Protein AF-A0A965YEB0-F1 (afdb_monomer)

Radius of gyration: 22.71 Å; Cα contacts (8 Å, |Δi|>4): 66; chains: 1; bounding box: 49×39×67 Å

Sequence (141 aa):
MSSNLALIITFSVIGADLLLILSLLVLRMVRAVATRKRIQTEEILLGQLGEGTLTLDKLHPKQLLKLYTRYASSVVLQEAQELQIQAYLVSTSLVASKIKHLRSPLALRRIEAIALLKRLAKHEKVNLALLEALKQEKSQV

Secondary structure (DSSP, 8-state):
-HHHHHHHHHHHHHHHHHHHHHHHHHHHHHHHHHHHHHHHHHHHHHHHHHTT---GGGS-HHHHHHHHHHHTTTS---HHHHHHHHHHHHHSHHHHHHHHHHT-S-HHHHHHHHHHHGGGTTSHHHHHHHHHHHHHHHTT-

Mean predicted aligned error: 10.59 Å

pLDDT: mean 80.18, std 8.35, range [47.47, 93.31]

Foldseek 3Di:
DVVVVVVVVVVVVVVVVVVVVVVVVVVVVVVVVVVVLLVVLVVVQVVCQVVVHDPCVVHDLVSLLVCCLVCVVPDDRDPVVLVVSLVVNVPDVVLVVLLVQLPDPDPVSNVVSCSSLVSSCVDPVSVVSVVVSVVVVVVVD

Structure (mmCIF, N/CA/C/O backbone):
data_AF-A0A965YEB0-F1
#
_entry.id   AF-A0A965YEB0-F1
#
loop_
_atom_site.group_PDB
_atom_site.id
_atom_site.type_symbol
_atom_site.label_atom_id
_atom_site.label_alt_id
_atom_site.label_comp_id
_atom_site.label_asym_id
_atom_site.label_entity_id
_atom_site.label_seq_id
_atom_site.pdbx_PDB_ins_code
_atom_site.Cartn_x
_atom_site.Cartn_y
_atom_site.Cartn_z
_atom_site.occupancy
_atom_site.B_iso_or_equiv
_atom_site.auth_seq_id
_atom_site.auth_comp_id
_atom_site.auth_asym_id
_atom_site.auth_atom_id
_atom_site.pdbx_PDB_model_num
ATOM 1 N N . MET A 1 1 ? 28.313 10.562 -48.046 1.00 57.06 1 MET A N 1
ATOM 2 C CA . MET A 1 1 ? 27.517 11.085 -46.908 1.00 57.06 1 MET A CA 1
ATOM 3 C C . MET A 1 1 ? 26.369 10.163 -46.478 1.00 57.06 1 MET A C 1
ATOM 5 O O . MET A 1 1 ? 26.100 10.106 -45.287 1.00 57.06 1 MET A O 1
ATOM 9 N N . SER A 1 2 ? 25.741 9.393 -47.377 1.00 60.84 2 SER A N 1
ATOM 10 C CA . SER A 1 2 ? 24.663 8.436 -47.044 1.00 60.84 2 SER A CA 1
ATOM 11 C C . SER A 1 2 ? 25.079 7.302 -46.090 1.00 60.84 2 SER A C 1
ATOM 13 O O . SER A 1 2 ? 24.327 6.963 -45.184 1.00 60.84 2 SER A O 1
ATOM 15 N N . SER A 1 3 ? 26.295 6.758 -46.235 1.00 70.38 3 SER A N 1
ATOM 16 C CA . SER A 1 3 ? 26.791 5.657 -45.387 1.00 70.38 3 SER A CA 1
ATOM 17 C C . SER A 1 3 ? 26.941 6.036 -43.908 1.00 70.38 3 SER A C 1
ATOM 19 O O . SER A 1 3 ? 26.688 5.212 -43.034 1.00 70.38 3 SER A O 1
ATOM 21 N N . ASN A 1 4 ? 27.320 7.284 -43.612 1.00 74.56 4 ASN A N 1
ATOM 22 C CA . ASN A 1 4 ? 27.472 7.746 -42.229 1.00 74.56 4 ASN A CA 1
ATOM 23 C C . ASN A 1 4 ? 26.110 7.939 -41.553 1.00 74.56 4 ASN A C 1
ATOM 25 O O . ASN A 1 4 ? 25.966 7.621 -40.378 1.00 74.56 4 ASN A O 1
ATOM 29 N N . LEU A 1 5 ? 25.099 8.401 -42.298 1.00 79.44 5 LEU A N 1
ATOM 30 C CA . LEU A 1 5 ? 23.728 8.507 -41.793 1.00 79.44 5 LEU A CA 1
ATOM 31 C C . LEU A 1 5 ? 23.126 7.129 -41.507 1.00 79.44 5 LEU A C 1
ATOM 33 O O . LEU A 1 5 ? 22.518 6.946 -40.457 1.00 79.44 5 LEU A O 1
ATOM 37 N N . ALA A 1 6 ? 23.352 6.149 -42.387 1.00 82.69 6 ALA A N 1
ATOM 38 C CA . ALA A 1 6 ? 22.908 4.776 -42.160 1.00 82.69 6 ALA A CA 1
ATOM 39 C C . ALA A 1 6 ? 23.528 4.182 -40.884 1.00 82.69 6 ALA A C 1
ATOM 41 O O . ALA A 1 6 ? 22.806 3.631 -40.062 1.00 82.69 6 ALA A O 1
ATOM 42 N N . LEU A 1 7 ? 24.837 4.366 -40.666 1.00 83.00 7 LEU A N 1
ATOM 43 C CA . LEU A 1 7 ? 25.506 3.916 -39.440 1.00 83.00 7 LEU A CA 1
ATOM 44 C C . LEU A 1 7 ? 24.914 4.567 -38.182 1.00 83.00 7 LEU A C 1
ATOM 46 O O . LEU A 1 7 ? 24.617 3.863 -37.220 1.00 83.00 7 LEU A O 1
ATOM 50 N N . ILE A 1 8 ? 24.698 5.886 -38.194 1.00 86.06 8 ILE A N 1
ATOM 51 C CA . ILE A 1 8 ? 24.114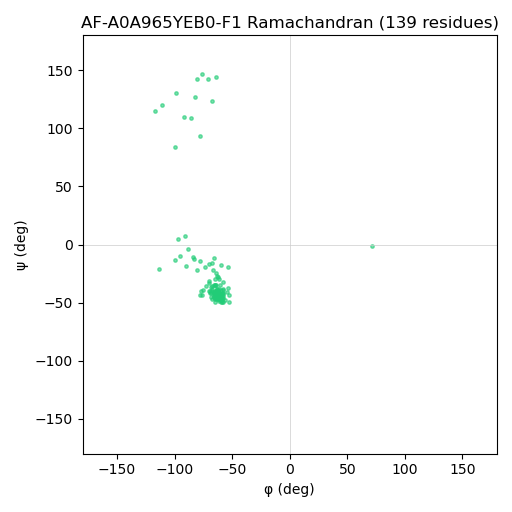 6.612 -37.054 1.00 86.06 8 ILE A CA 1
ATOM 52 C C . ILE A 1 8 ? 22.710 6.089 -36.729 1.00 86.06 8 ILE A C 1
ATOM 54 O O . ILE A 1 8 ? 22.402 5.861 -35.560 1.00 86.06 8 ILE A O 1
ATOM 58 N N . ILE A 1 9 ? 21.876 5.860 -37.748 1.00 86.19 9 ILE A N 1
ATOM 59 C CA . ILE A 1 9 ? 20.521 5.328 -37.563 1.00 86.19 9 ILE A CA 1
ATOM 60 C C . ILE A 1 9 ? 20.584 3.926 -36.948 1.00 86.19 9 ILE A C 1
ATOM 62 O O . ILE A 1 9 ? 19.912 3.673 -35.951 1.00 86.19 9 ILE A O 1
ATOM 66 N N . THR A 1 10 ? 21.434 3.035 -37.462 1.00 87.25 10 THR A N 1
ATOM 67 C CA . THR A 1 10 ? 21.557 1.667 -36.936 1.00 87.25 10 THR A CA 1
ATOM 68 C C . THR A 1 10 ? 22.047 1.655 -35.487 1.00 87.25 10 THR A C 1
ATOM 70 O O . THR A 1 10 ? 21.460 0.974 -34.650 1.00 87.25 10 THR A O 1
ATOM 73 N N . PHE A 1 11 ? 23.069 2.450 -35.147 1.00 89.94 11 PHE A N 1
ATOM 74 C CA . PHE A 1 11 ? 23.540 2.564 -33.762 1.00 89.94 11 PHE A CA 1
ATOM 75 C C . PHE A 1 11 ? 22.492 3.191 -32.835 1.00 89.94 11 PHE A C 1
ATOM 77 O O . PHE A 1 11 ? 22.378 2.782 -31.681 1.00 89.94 11 PHE A O 1
ATOM 84 N N . SER A 1 12 ? 21.701 4.145 -33.331 1.00 88.75 12 SER A N 1
ATOM 85 C CA . SER A 1 12 ? 20.607 4.748 -32.567 1.00 88.75 12 SER A CA 1
ATOM 86 C C . SER A 1 12 ? 19.498 3.740 -32.264 1.00 88.75 12 SER A C 1
ATOM 88 O O . SER A 1 12 ? 19.041 3.686 -31.124 1.00 88.75 12 SER A O 1
ATOM 90 N N . VAL A 1 13 ? 19.109 2.915 -33.241 1.00 89.94 13 VAL A N 1
ATOM 91 C CA . VAL A 1 13 ? 18.104 1.856 -33.051 1.00 89.94 13 VAL A CA 1
ATOM 92 C C . VAL A 1 13 ? 18.611 0.806 -32.063 1.00 89.94 13 VAL A C 1
ATOM 94 O O . VAL A 1 13 ? 17.913 0.496 -31.102 1.00 89.94 13 VAL A O 1
ATOM 97 N N . ILE A 1 14 ? 19.860 0.349 -32.211 1.00 90.69 14 ILE A N 1
ATOM 98 C CA . ILE A 1 14 ? 20.480 -0.597 -31.268 1.00 90.69 14 ILE A CA 1
ATOM 99 C C . ILE A 1 14 ? 20.524 -0.007 -29.851 1.00 90.69 14 ILE A C 1
ATOM 101 O O . ILE A 1 14 ? 20.216 -0.696 -28.880 1.00 90.69 14 ILE A O 1
ATOM 105 N N . GLY A 1 15 ? 20.878 1.275 -29.717 1.00 91.12 15 GLY A N 1
ATOM 106 C CA . GLY A 1 15 ? 20.886 1.969 -28.430 1.00 91.12 15 GLY A CA 1
ATOM 107 C C . GLY A 1 15 ? 19.493 2.072 -27.802 1.00 91.12 15 GLY A C 1
ATOM 108 O O . GLY A 1 15 ? 19.343 1.838 -26.602 1.00 91.12 15 GLY A O 1
ATOM 109 N N . ALA A 1 16 ? 18.468 2.372 -28.602 1.00 90.88 16 ALA A N 1
ATOM 110 C CA . ALA A 1 16 ? 17.083 2.433 -28.144 1.00 90.88 16 ALA A CA 1
ATOM 111 C C . ALA A 1 16 ? 16.572 1.060 -27.677 1.00 90.88 16 ALA A C 1
ATOM 113 O O . ALA A 1 16 ? 15.979 0.964 -26.600 1.00 90.88 16 ALA A O 1
ATOM 114 N N . ASP A 1 17 ? 16.870 -0.005 -28.421 1.00 91.44 17 ASP A N 1
ATOM 115 C CA . ASP A 1 17 ? 16.522 -1.375 -28.035 1.00 91.44 17 ASP A CA 1
ATOM 116 C C . ASP A 1 17 ? 17.205 -1.783 -26.725 1.00 91.44 17 ASP A C 1
ATOM 118 O O . ASP A 1 17 ? 16.569 -2.356 -25.833 1.00 91.44 17 ASP A O 1
ATOM 122 N N . LEU A 1 18 ? 18.479 -1.417 -26.547 1.00 93.31 18 LEU A N 1
ATOM 123 C CA . LEU A 1 18 ? 19.200 -1.666 -25.299 1.00 93.31 18 LEU A CA 1
ATOM 124 C C . LEU A 1 18 ? 18.549 -0.945 -24.113 1.00 93.31 18 LEU A C 1
ATOM 126 O O . LEU A 1 18 ? 18.390 -1.536 -23.043 1.00 93.31 18 LEU A O 1
ATOM 130 N N . LEU A 1 19 ? 18.133 0.312 -24.297 1.00 93.06 19 LEU A N 1
ATOM 131 C CA . LEU A 1 19 ? 17.426 1.080 -23.270 1.00 93.06 19 LEU A CA 1
ATOM 132 C C . LEU A 1 19 ? 16.070 0.459 -22.923 1.00 93.06 19 LEU A C 1
ATOM 134 O O . LEU A 1 19 ? 15.715 0.391 -21.743 1.00 93.06 19 LEU A O 1
ATOM 138 N N . LEU A 1 20 ? 15.328 -0.039 -23.915 1.00 92.62 20 LEU A N 1
ATOM 139 C CA . LEU A 1 20 ? 14.065 -0.741 -23.682 1.00 92.62 20 LEU A CA 1
ATOM 140 C C . LEU A 1 20 ? 14.284 -2.002 -22.845 1.00 92.62 20 LEU A C 1
ATOM 142 O O . LEU A 1 20 ? 13.601 -2.191 -21.834 1.00 92.62 20 LEU A O 1
ATOM 146 N N . ILE A 1 21 ? 15.278 -2.820 -23.194 1.00 92.06 21 ILE A N 1
ATOM 147 C CA . ILE A 1 21 ? 15.636 -4.021 -22.429 1.00 92.06 21 ILE A CA 1
ATOM 148 C C . ILE A 1 21 ? 16.042 -3.651 -20.997 1.00 92.06 21 ILE A C 1
ATOM 150 O O . ILE A 1 21 ? 15.554 -4.260 -20.039 1.00 92.06 21 ILE A O 1
ATOM 154 N N . LEU A 1 22 ? 16.872 -2.619 -20.830 1.00 92.94 22 LEU A N 1
ATOM 155 C CA . LEU A 1 22 ? 17.300 -2.148 -19.515 1.00 92.94 22 LEU A CA 1
ATOM 156 C C . LEU A 1 22 ? 16.101 -1.688 -18.672 1.00 92.94 22 LEU A C 1
ATOM 158 O O . LEU A 1 22 ? 15.976 -2.063 -17.506 1.00 92.94 22 LEU A O 1
ATOM 162 N N . SER A 1 23 ? 15.172 -0.937 -19.269 1.00 91.56 23 SER A N 1
ATOM 163 C CA . SER A 1 23 ? 13.964 -0.455 -18.592 1.00 91.56 23 SER A CA 1
ATOM 164 C C . SER A 1 23 ? 13.062 -1.606 -18.130 1.00 91.56 23 SER A C 1
ATOM 166 O O . SER A 1 23 ? 12.550 -1.587 -17.007 1.00 91.56 23 SER A O 1
ATOM 168 N N . LEU A 1 24 ? 12.926 -2.656 -18.947 1.00 92.31 24 LEU A N 1
ATOM 169 C CA . LEU A 1 24 ? 12.169 -3.860 -18.611 1.00 92.31 24 LEU A CA 1
ATOM 170 C C . LEU A 1 24 ? 12.818 -4.629 -17.460 1.00 92.31 24 LEU A C 1
ATOM 172 O O . LEU A 1 24 ? 12.111 -5.082 -16.555 1.00 92.31 24 LEU A O 1
ATOM 176 N N . LEU A 1 25 ? 14.147 -4.756 -17.464 1.00 91.19 25 LEU A N 1
ATOM 177 C CA . LEU A 1 25 ? 14.891 -5.396 -16.379 1.00 91.19 25 LEU A CA 1
ATOM 178 C C . LEU A 1 25 ? 14.726 -4.633 -15.065 1.00 91.19 25 LEU A C 1
ATOM 180 O O . LEU A 1 25 ? 14.374 -5.242 -14.052 1.00 91.19 25 LEU A O 1
ATOM 184 N N . VAL A 1 26 ? 14.881 -3.306 -15.087 1.00 92.44 26 VAL A N 1
ATOM 185 C CA . VAL A 1 26 ? 14.667 -2.450 -13.911 1.00 92.44 26 VAL A CA 1
ATOM 186 C C . VAL A 1 26 ? 13.236 -2.595 -13.396 1.00 92.44 26 VAL A C 1
ATOM 188 O O . VAL A 1 26 ? 13.025 -2.822 -12.203 1.00 92.44 26 VAL A O 1
ATOM 191 N N . LEU A 1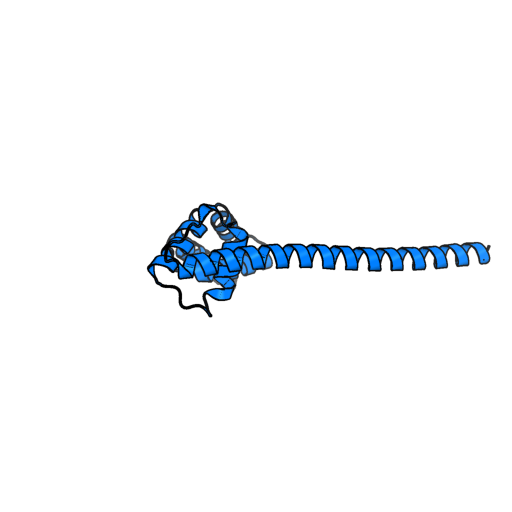 27 ? 12.238 -2.550 -14.282 1.00 91.44 27 LEU A N 1
ATOM 192 C CA . LEU A 1 27 ? 10.836 -2.699 -13.901 1.00 91.44 27 LEU A CA 1
ATOM 193 C C . LEU A 1 27 ? 10.561 -4.067 -13.260 1.00 91.44 27 LEU A C 1
ATOM 195 O O . LEU A 1 27 ? 9.849 -4.148 -12.255 1.00 91.44 27 LEU A O 1
ATOM 199 N N . ARG A 1 28 ? 11.137 -5.144 -13.807 1.00 90.31 28 ARG A N 1
ATOM 200 C CA . ARG A 1 28 ? 11.035 -6.495 -13.236 1.00 90.31 28 ARG A CA 1
ATOM 201 C C . ARG A 1 28 ? 11.705 -6.584 -11.869 1.00 90.31 28 ARG A C 1
ATOM 203 O O . ARG A 1 28 ? 11.094 -7.131 -10.954 1.00 90.31 28 ARG A O 1
ATOM 210 N N . MET A 1 29 ? 12.893 -6.007 -11.701 1.00 88.56 29 MET A N 1
ATOM 211 C CA . MET A 1 29 ? 13.597 -5.967 -10.415 1.00 88.56 29 MET A CA 1
ATOM 212 C C . MET A 1 29 ? 12.790 -5.221 -9.350 1.00 88.56 29 MET A C 1
ATOM 214 O O . MET A 1 29 ? 12.560 -5.753 -8.264 1.00 88.56 29 MET A O 1
ATOM 218 N N . VAL A 1 30 ? 12.289 -4.026 -9.672 1.00 88.25 30 VAL A N 1
ATOM 219 C CA . VAL A 1 30 ? 11.470 -3.224 -8.750 1.00 88.25 30 VAL A CA 1
ATOM 220 C C . VAL A 1 30 ? 10.206 -3.984 -8.349 1.00 88.25 30 VAL A C 1
ATOM 222 O O . VAL A 1 30 ? 9.864 -4.036 -7.164 1.00 88.25 30 VAL A O 1
ATOM 225 N N . ARG A 1 31 ? 9.529 -4.624 -9.313 1.00 85.06 31 ARG A N 1
ATOM 226 C CA . ARG A 1 31 ? 8.353 -5.459 -9.036 1.00 85.06 31 ARG A CA 1
ATOM 227 C C . ARG A 1 31 ? 8.705 -6.641 -8.139 1.00 85.06 31 ARG A C 1
ATOM 229 O O . ARG A 1 31 ? 7.997 -6.841 -7.162 1.00 85.06 31 ARG A O 1
ATOM 236 N N . ALA A 1 32 ? 9.795 -7.356 -8.420 1.00 84.44 32 ALA A N 1
ATOM 237 C CA . ALA A 1 32 ? 10.239 -8.516 -7.647 1.00 84.44 32 ALA A CA 1
ATOM 238 C C . ALA A 1 32 ? 10.582 -8.162 -6.191 1.00 84.44 32 ALA A C 1
ATOM 240 O O . ALA A 1 32 ? 10.187 -8.868 -5.263 1.00 84.44 32 ALA A O 1
ATOM 241 N N . VAL A 1 33 ? 11.279 -7.046 -5.967 1.00 84.25 33 VAL A N 1
ATOM 242 C CA . VAL A 1 33 ? 11.578 -6.556 -4.612 1.00 84.25 33 VAL A CA 1
ATOM 243 C C . VAL A 1 33 ? 10.288 -6.183 -3.882 1.00 84.25 33 VAL A C 1
ATOM 245 O O . VAL A 1 33 ? 10.117 -6.525 -2.710 1.00 84.25 33 VAL A O 1
ATOM 248 N N . ALA A 1 34 ? 9.355 -5.516 -4.567 1.00 79.62 34 ALA A N 1
ATOM 249 C CA . ALA A 1 34 ? 8.071 -5.149 -3.985 1.00 79.62 34 ALA A CA 1
ATOM 250 C C . ALA A 1 34 ? 7.221 -6.378 -3.616 1.00 79.62 34 ALA A C 1
ATOM 252 O O . ALA A 1 34 ? 6.616 -6.381 -2.542 1.00 79.62 34 ALA A O 1
ATOM 253 N N . THR A 1 35 ? 7.190 -7.425 -4.452 1.00 82.06 35 THR A N 1
ATOM 254 C CA . THR A 1 35 ? 6.496 -8.682 -4.125 1.00 82.06 35 THR A CA 1
ATOM 255 C C . THR A 1 35 ? 7.141 -9.395 -2.951 1.00 82.06 35 THR A C 1
ATOM 257 O O . THR A 1 35 ? 6.416 -9.773 -2.039 1.00 82.06 35 THR A O 1
ATOM 260 N N . ARG A 1 36 ? 8.474 -9.521 -2.906 1.00 81.38 36 ARG A N 1
ATOM 261 C CA . ARG A 1 36 ? 9.172 -10.169 -1.779 1.00 81.38 36 ARG A CA 1
ATOM 262 C C . ARG A 1 36 ? 8.871 -9.488 -0.450 1.00 81.38 36 ARG A C 1
ATOM 264 O O . ARG A 1 36 ? 8.465 -10.150 0.497 1.00 81.38 36 ARG A O 1
ATOM 271 N N . LYS A 1 37 ? 8.996 -8.157 -0.397 1.00 77.25 37 LYS A N 1
ATOM 272 C CA . LYS A 1 37 ? 8.677 -7.397 0.819 1.00 77.25 37 LYS A CA 1
ATOM 273 C C . LYS A 1 37 ? 7.221 -7.583 1.235 1.00 77.25 37 LYS A C 1
ATOM 275 O O . LYS A 1 37 ? 6.939 -7.682 2.419 1.00 77.25 37 LYS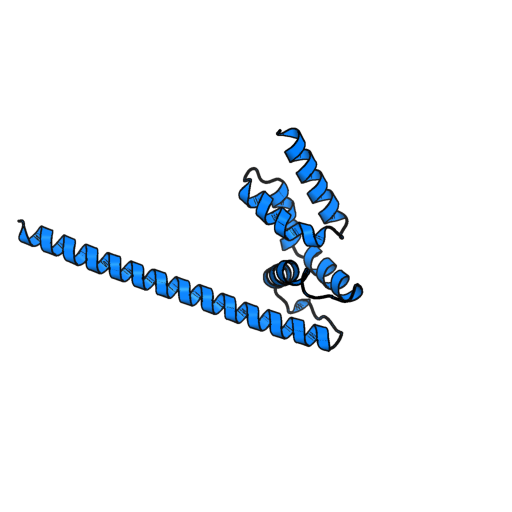 A O 1
ATOM 280 N N . ARG A 1 38 ? 6.301 -7.627 0.268 1.00 76.88 38 ARG A N 1
ATOM 281 C CA . ARG A 1 38 ? 4.881 -7.853 0.544 1.00 76.88 38 ARG A CA 1
ATOM 282 C C . ARG A 1 38 ? 4.628 -9.241 1.132 1.00 76.88 38 ARG A C 1
ATOM 284 O O . ARG A 1 38 ? 3.907 -9.314 2.115 1.00 76.88 38 ARG A O 1
ATOM 291 N N . ILE A 1 39 ? 5.210 -10.288 0.546 1.00 80.94 39 ILE A N 1
ATOM 292 C CA . ILE A 1 39 ? 5.067 -11.670 1.027 1.00 80.94 39 ILE A CA 1
ATOM 293 C C . ILE A 1 39 ? 5.577 -11.774 2.465 1.00 80.94 39 ILE A C 1
ATOM 295 O O . ILE A 1 39 ? 4.851 -12.258 3.316 1.00 80.94 39 ILE A O 1
ATOM 299 N N . GLN A 1 40 ? 6.741 -11.195 2.773 1.00 81.00 40 GLN A N 1
ATOM 300 C CA . GLN A 1 40 ? 7.266 -11.171 4.144 1.00 81.00 40 GLN A CA 1
ATOM 301 C C . GLN A 1 40 ? 6.322 -10.472 5.131 1.00 81.00 40 GLN A C 1
ATOM 303 O O . GLN A 1 40 ? 6.080 -10.973 6.222 1.00 81.00 40 GLN A O 1
ATOM 308 N N . THR A 1 41 ? 5.771 -9.307 4.767 1.00 76.44 41 THR A N 1
ATOM 309 C CA . THR A 1 41 ? 4.796 -8.606 5.621 1.00 76.44 41 THR A CA 1
ATOM 310 C C . THR A 1 41 ? 3.526 -9.435 5.823 1.00 76.44 41 THR A C 1
ATOM 312 O O . THR A 1 41 ? 2.965 -9.435 6.911 1.00 76.44 41 THR A O 1
ATOM 315 N N . GLU A 1 42 ? 3.072 -10.124 4.778 1.00 78.88 42 GLU A N 1
ATOM 316 C CA . GLU A 1 42 ? 1.888 -10.981 4.804 1.00 78.88 42 GLU A CA 1
ATOM 317 C C . GLU A 1 42 ? 2.110 -12.224 5.675 1.00 78.88 42 GLU A C 1
ATOM 319 O O . GLU A 1 42 ? 1.277 -12.506 6.526 1.00 78.88 42 GLU A O 1
ATOM 324 N N . GLU A 1 43 ? 3.257 -12.894 5.552 1.00 80.75 43 GLU A N 1
ATOM 325 C CA . GLU A 1 43 ? 3.654 -14.027 6.399 1.00 80.75 43 GLU A CA 1
ATOM 326 C C . GLU A 1 43 ? 3.750 -13.633 7.877 1.00 80.75 43 GLU A C 1
ATOM 328 O O . GLU A 1 43 ? 3.197 -14.323 8.729 1.00 80.75 43 GLU A O 1
ATOM 333 N N . ILE A 1 44 ? 4.384 -12.495 8.188 1.00 77.81 44 ILE A N 1
ATOM 334 C CA . ILE A 1 44 ? 4.481 -11.989 9.567 1.00 77.81 44 ILE A CA 1
ATOM 335 C C . ILE A 1 44 ? 3.087 -11.718 10.137 1.00 77.81 44 ILE A C 1
ATOM 337 O O . ILE A 1 44 ? 2.795 -12.090 11.271 1.00 77.81 44 ILE A O 1
ATOM 341 N N . LEU A 1 45 ? 2.220 -11.075 9.355 1.00 76.56 45 LEU A N 1
ATOM 342 C CA . LEU A 1 45 ? 0.884 -10.697 9.802 1.00 76.56 45 LEU A CA 1
ATOM 343 C C . LEU A 1 45 ? -0.008 -11.933 9.987 1.00 76.56 45 LEU A C 1
ATOM 345 O O . LEU A 1 45 ? -0.705 -12.027 10.991 1.00 76.56 45 LEU A O 1
ATOM 349 N N . LEU A 1 46 ? 0.052 -12.907 9.074 1.00 74.88 46 LEU A N 1
ATOM 350 C CA . LEU A 1 46 ? -0.669 -14.177 9.202 1.00 74.88 46 LEU A CA 1
ATOM 351 C C . LEU A 1 46 ? -0.168 -15.012 10.389 1.00 74.88 46 LEU A C 1
ATOM 353 O O . LEU A 1 46 ? -0.990 -15.574 11.108 1.00 74.88 46 LEU A O 1
ATOM 357 N N . GLY A 1 47 ? 1.146 -15.044 10.634 1.00 72.19 47 GLY A N 1
ATOM 358 C CA . GLY A 1 47 ? 1.722 -15.696 11.813 1.00 72.19 47 GLY A CA 1
ATOM 359 C C . GLY A 1 47 ? 1.208 -15.081 13.118 1.00 72.19 47 GLY A C 1
ATOM 360 O O . GLY A 1 47 ? 0.696 -15.787 13.980 1.00 72.19 47 GLY A O 1
ATOM 361 N N . GLN A 1 48 ? 1.228 -13.749 13.218 1.00 72.75 48 GLN A N 1
ATOM 362 C CA . GLN A 1 48 ? 0.733 -13.022 14.395 1.00 72.75 48 GLN A CA 1
ATOM 363 C C . GLN A 1 48 ? -0.779 -13.162 14.610 1.00 72.75 48 GLN A C 1
ATOM 365 O O . GLN A 1 48 ? -1.243 -13.216 15.749 1.00 72.75 48 GLN A O 1
ATOM 370 N N . LEU A 1 49 ? -1.562 -13.243 13.529 1.00 72.12 49 LEU A N 1
ATOM 371 C CA . LEU A 1 49 ? -3.001 -13.502 13.619 1.00 72.12 49 LEU A CA 1
ATOM 372 C C . LEU A 1 49 ? -3.297 -14.895 14.190 1.00 72.12 49 LEU A C 1
ATOM 374 O O . LEU A 1 49 ? -4.272 -15.038 14.926 1.00 72.12 49 LEU A O 1
ATOM 378 N N . GLY A 1 50 ? -2.460 -15.894 13.887 1.00 67.19 50 GLY A N 1
ATOM 379 C CA . GLY A 1 50 ? -2.564 -17.244 14.449 1.00 67.19 50 GLY A CA 1
ATOM 380 C C . GLY A 1 50 ? -2.196 -17.322 15.935 1.00 67.19 50 GLY A C 1
ATOM 381 O O . GLY A 1 50 ? -2.781 -18.114 16.667 1.00 67.19 50 GLY A O 1
ATOM 382 N N . GLU A 1 51 ? -1.279 -16.470 16.395 1.00 67.12 51 GLU A N 1
ATOM 383 C CA . GLU A 1 51 ? -0.808 -16.414 17.790 1.00 67.12 51 GLU A CA 1
ATOM 384 C C . GLU A 1 51 ? -1.655 -15.494 18.692 1.00 67.12 51 GLU A C 1
ATOM 386 O O . GLU A 1 51 ? -1.405 -15.387 19.892 1.00 67.12 51 GLU A O 1
ATOM 391 N N . GLY A 1 52 ? -2.654 -14.800 18.134 1.00 58.56 52 GLY A N 1
ATOM 392 C CA . GLY A 1 52 ? -3.575 -13.935 18.880 1.00 58.56 52 GLY A CA 1
ATOM 393 C C . GLY A 1 52 ? -2.966 -12.629 19.414 1.00 58.56 52 GLY A C 1
ATOM 394 O O . GLY A 1 52 ? -3.692 -11.818 19.988 1.00 58.56 52 GLY A O 1
ATOM 395 N N . THR A 1 53 ? -1.669 -12.382 19.199 1.00 62.53 53 THR A N 1
ATOM 396 C CA . THR A 1 53 ? -0.974 -11.156 19.619 1.00 62.53 53 THR A CA 1
ATOM 397 C C . THR A 1 53 ? -0.446 -10.385 18.406 1.00 62.53 53 THR A C 1
ATOM 399 O O . THR A 1 53 ? 0.434 -10.832 17.675 1.00 62.53 53 THR A O 1
ATOM 402 N N . LEU A 1 54 ? -0.990 -9.187 18.175 1.00 70.12 54 LEU A N 1
ATOM 403 C CA . LEU A 1 54 ? -0.588 -8.313 17.070 1.00 70.12 54 LEU A CA 1
ATOM 404 C C . LEU A 1 54 ? 0.520 -7.364 17.528 1.00 70.12 54 LEU A C 1
ATOM 406 O O . LEU A 1 54 ? 0.275 -6.421 18.277 1.00 70.12 54 LEU A O 1
ATOM 410 N N . THR A 1 55 ? 1.744 -7.572 17.041 1.00 70.19 55 THR A N 1
ATOM 411 C CA . THR A 1 55 ? 2.850 -6.623 17.252 1.00 70.19 55 THR A CA 1
ATOM 412 C C . THR A 1 55 ? 3.023 -5.749 16.013 1.00 70.19 55 THR A C 1
ATOM 414 O O . THR A 1 55 ? 3.838 -6.015 15.127 1.00 70.19 55 THR A O 1
ATOM 417 N N . LEU A 1 56 ? 2.219 -4.683 15.953 1.00 71.25 56 LEU A N 1
ATOM 418 C CA . LEU A 1 56 ? 2.111 -3.790 14.793 1.00 71.25 56 LEU A CA 1
ATOM 419 C C . LEU A 1 56 ? 3.317 -2.856 14.609 1.00 71.25 56 LEU A C 1
ATOM 421 O O . LEU A 1 56 ? 3.568 -2.410 13.493 1.00 71.25 56 LEU A O 1
ATOM 425 N N . ASP A 1 57 ? 4.122 -2.628 15.650 1.00 68.12 57 ASP A N 1
ATOM 426 C CA . ASP A 1 57 ? 5.277 -1.715 15.606 1.00 68.12 57 ASP A CA 1
ATOM 427 C C . ASP A 1 57 ? 6.386 -2.159 14.643 1.00 68.12 57 ASP A C 1
ATOM 429 O O . ASP A 1 57 ? 7.148 -1.337 14.136 1.00 68.12 57 ASP A O 1
ATOM 433 N N . LYS A 1 58 ? 6.469 -3.464 14.354 1.00 69.75 58 LYS A N 1
ATOM 434 C CA . LYS A 1 58 ? 7.451 -4.029 13.414 1.00 69.75 58 LYS A CA 1
ATOM 435 C C . LYS A 1 58 ? 6.995 -3.942 11.953 1.00 69.75 58 LYS A C 1
ATOM 437 O O . LYS A 1 58 ? 7.786 -4.210 11.048 1.00 69.75 58 LYS A O 1
ATOM 442 N N . LEU A 1 59 ? 5.731 -3.595 11.703 1.00 72.94 59 LEU A N 1
ATOM 443 C CA . LEU A 1 59 ? 5.126 -3.602 10.374 1.00 72.94 59 LEU A CA 1
ATOM 444 C C . LEU A 1 59 ? 5.128 -2.196 9.774 1.00 72.94 59 LEU A C 1
ATOM 446 O O . LEU A 1 59 ? 4.664 -1.234 10.374 1.00 72.94 59 LEU A O 1
ATOM 450 N N . HIS A 1 60 ? 5.599 -2.063 8.530 1.00 78.00 60 HIS A N 1
ATOM 451 C CA . HIS A 1 60 ? 5.601 -0.762 7.867 1.00 78.00 60 HIS A CA 1
ATOM 452 C C . HIS A 1 60 ? 4.150 -0.303 7.587 1.00 78.00 60 HIS A C 1
ATOM 454 O O . HIS A 1 60 ? 3.439 -0.965 6.818 1.00 78.00 60 HIS A O 1
ATOM 460 N N . PRO A 1 61 ? 3.717 0.885 8.064 1.00 79.00 61 PRO A N 1
ATOM 461 C CA . PRO A 1 61 ? 2.313 1.314 7.975 1.00 79.00 61 PRO A CA 1
ATOM 462 C C . PRO A 1 61 ? 1.737 1.368 6.553 1.00 79.00 61 PRO A C 1
ATOM 464 O O . PRO A 1 61 ? 0.562 1.096 6.322 1.00 79.00 61 PRO A O 1
ATOM 467 N N . LYS A 1 62 ? 2.574 1.682 5.554 1.00 80.31 62 LYS A N 1
ATOM 468 C CA . LYS A 1 62 ? 2.178 1.730 4.137 1.00 80.31 62 LYS A CA 1
ATOM 469 C C . LYS A 1 62 ? 1.828 0.352 3.581 1.00 80.31 62 LYS A C 1
ATOM 471 O O . LYS A 1 62 ? 0.933 0.241 2.746 1.00 80.31 62 LYS A O 1
ATOM 476 N N . GLN A 1 63 ? 2.572 -0.675 3.983 1.00 77.50 63 GLN A N 1
ATOM 477 C CA . GLN A 1 63 ? 2.324 -2.048 3.551 1.00 77.50 63 GLN A CA 1
ATOM 478 C C . GLN A 1 63 ? 1.122 -2.616 4.293 1.00 77.50 63 GLN A C 1
ATOM 480 O O . GLN A 1 63 ? 0.237 -3.169 3.646 1.00 77.50 63 GLN A O 1
ATOM 485 N N . LEU A 1 64 ? 1.042 -2.363 5.602 1.00 81.56 64 LEU A N 1
ATOM 486 C CA . LEU A 1 64 ? -0.100 -2.737 6.427 1.00 81.56 64 LEU A CA 1
ATOM 487 C C . LEU A 1 64 ? -1.406 -2.152 5.881 1.00 81.56 64 LEU A C 1
ATOM 489 O O . LEU A 1 64 ? -2.349 -2.902 5.663 1.00 81.56 64 LEU A O 1
ATOM 493 N N . LEU A 1 65 ? -1.447 -0.856 5.546 1.00 82.44 65 LEU A N 1
ATOM 494 C CA . LEU A 1 65 ? -2.643 -0.235 4.967 1.00 82.44 65 LEU A CA 1
ATOM 495 C C . LEU A 1 65 ? -3.065 -0.908 3.655 1.00 82.44 65 LEU A C 1
ATOM 497 O O . LEU A 1 65 ? -4.251 -1.123 3.436 1.00 82.44 65 LEU A O 1
ATOM 501 N N . LYS A 1 66 ? -2.108 -1.244 2.778 1.00 79.94 66 LYS A N 1
ATOM 502 C CA . LYS A 1 66 ? -2.397 -1.921 1.502 1.00 79.94 66 LYS A CA 1
ATOM 503 C C . LYS A 1 66 ? -2.907 -3.345 1.694 1.00 79.94 66 LYS A C 1
ATOM 505 O O . LYS A 1 66 ? -3.767 -3.783 0.936 1.00 79.94 66 LYS A O 1
ATOM 510 N N . LEU A 1 67 ? -2.336 -4.080 2.646 1.00 77.31 67 LEU A N 1
ATOM 511 C CA . LEU A 1 67 ? -2.787 -5.428 2.976 1.00 77.31 67 LEU A CA 1
ATOM 512 C C . LEU A 1 67 ? -4.182 -5.362 3.593 1.00 77.31 67 LEU A C 1
ATOM 514 O O . LEU A 1 67 ? -5.079 -6.050 3.123 1.00 77.31 67 LEU A O 1
ATOM 518 N N . TYR A 1 68 ? -4.393 -4.458 4.545 1.00 80.00 68 TYR A N 1
ATOM 519 C CA . TYR A 1 68 ? -5.680 -4.246 5.190 1.00 80.00 68 TYR A CA 1
ATOM 520 C C . TYR A 1 68 ? -6.766 -3.862 4.180 1.00 80.00 68 TYR A C 1
ATOM 522 O O . TYR A 1 68 ? -7.802 -4.509 4.119 1.00 80.00 68 TYR A O 1
ATOM 530 N N . THR A 1 69 ? -6.531 -2.886 3.298 1.00 77.50 69 THR A N 1
ATOM 531 C CA . THR A 1 69 ? -7.540 -2.492 2.298 1.00 77.50 69 THR A CA 1
ATOM 532 C C . THR A 1 69 ? -7.849 -3.597 1.289 1.00 77.50 69 THR A C 1
ATOM 534 O O . THR A 1 69 ? -8.980 -3.666 0.805 1.00 77.50 69 THR A O 1
ATOM 537 N N . ARG A 1 70 ? -6.874 -4.464 0.985 1.00 75.88 70 ARG A N 1
ATOM 538 C CA . ARG A 1 70 ? -7.034 -5.597 0.066 1.00 75.88 70 ARG A CA 1
ATOM 539 C C . ARG A 1 70 ? -7.756 -6.783 0.704 1.00 75.88 70 ARG A C 1
ATOM 541 O O . ARG A 1 70 ? -8.596 -7.387 0.048 1.00 75.88 70 ARG A O 1
ATOM 548 N N . TYR A 1 71 ? -7.407 -7.125 1.940 1.00 72.81 71 TYR A N 1
ATOM 549 C CA . TYR A 1 71 ? -7.860 -8.349 2.599 1.00 72.81 71 TYR A CA 1
ATOM 550 C C . TYR A 1 71 ? -9.023 -8.137 3.568 1.00 72.81 71 TYR A C 1
ATOM 552 O O . TYR A 1 71 ? -9.687 -9.108 3.908 1.00 72.81 71 TYR A O 1
ATOM 560 N N . ALA A 1 72 ? -9.355 -6.897 3.945 1.00 69.38 72 ALA A N 1
ATOM 561 C CA . ALA A 1 72 ? -10.492 -6.607 4.826 1.00 69.38 72 ALA A CA 1
ATOM 562 C C . ALA A 1 72 ? -11.850 -7.075 4.271 1.00 69.38 72 ALA A C 1
ATOM 564 O O . ALA A 1 72 ? -12.816 -7.158 5.017 1.00 69.38 72 ALA A O 1
ATOM 565 N N . SER A 1 73 ? -11.963 -7.348 2.966 1.00 66.62 73 SER A N 1
ATOM 566 C CA . SER A 1 73 ? -13.170 -7.949 2.379 1.00 66.62 73 SER A CA 1
ATOM 567 C C . SER A 1 73 ? -13.168 -9.476 2.349 1.00 66.62 73 SER A C 1
ATOM 569 O O . SER A 1 73 ? -14.227 -10.056 2.150 1.00 66.62 73 SER A O 1
ATOM 571 N N . SER A 1 74 ? -12.008 -10.121 2.477 1.00 68.44 74 SER A N 1
ATOM 572 C CA . SER A 1 74 ? -11.854 -11.572 2.301 1.00 68.44 74 SER A CA 1
ATOM 573 C C . SER A 1 74 ? -11.470 -12.307 3.582 1.00 68.44 74 SER A C 1
ATOM 575 O O . SER A 1 74 ? -11.664 -13.513 3.664 1.00 68.44 74 SER A O 1
ATOM 577 N N . VAL A 1 75 ? -10.902 -11.606 4.564 1.00 68.44 75 VAL A N 1
ATOM 578 C CA . VAL 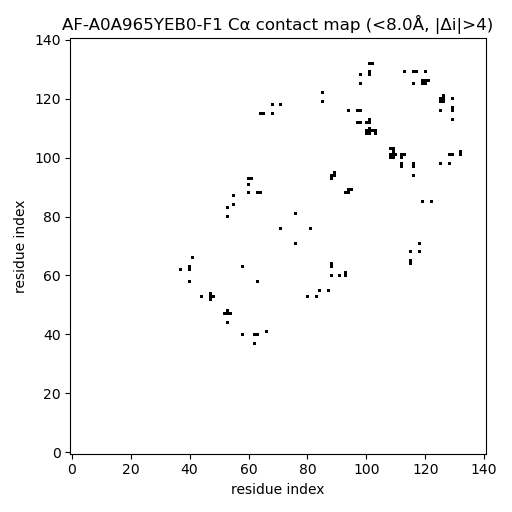A 1 75 ? -10.472 -12.175 5.842 1.00 68.44 75 VAL A CA 1
ATOM 579 C C . VAL A 1 75 ? -11.389 -11.643 6.933 1.00 68.44 75 VAL A C 1
ATOM 581 O O . VAL A 1 75 ? -11.468 -10.432 7.144 1.00 68.44 75 VAL A O 1
ATOM 584 N N . VAL A 1 76 ? -12.080 -12.549 7.624 1.00 68.25 76 VAL A N 1
ATOM 585 C CA . VAL A 1 76 ? -12.866 -12.220 8.818 1.00 68.25 76 VAL A CA 1
ATOM 586 C C . VAL A 1 76 ? -11.886 -12.074 9.979 1.00 68.25 76 VAL A C 1
ATOM 588 O O . VAL A 1 76 ? -11.476 -13.057 10.589 1.00 68.25 76 VAL A O 1
ATOM 591 N N . LEU A 1 77 ? -11.447 -10.843 10.224 1.00 69.94 77 LEU A N 1
ATOM 592 C CA . LEU A 1 77 ? -10.655 -10.504 11.404 1.00 69.94 77 LEU A CA 1
ATOM 593 C C . LEU A 1 77 ? -11.572 -10.443 12.628 1.00 69.94 77 LEU A C 1
ATOM 595 O O . LEU A 1 77 ? -12.725 -10.021 12.522 1.00 69.94 77 LEU A O 1
ATOM 599 N N . GLN A 1 78 ? -11.058 -10.828 13.798 1.00 76.00 78 GLN A N 1
ATOM 600 C CA . GLN A 1 78 ? -11.767 -10.565 15.050 1.00 76.00 78 GLN A CA 1
ATOM 601 C C . GLN A 1 78 ? -11.865 -9.051 15.277 1.00 76.00 78 GLN A C 1
ATOM 603 O O . GLN A 1 78 ? -10.929 -8.309 14.980 1.00 76.00 78 GLN A O 1
ATOM 608 N N . GLU A 1 79 ? -12.973 -8.584 15.848 1.00 74.75 79 GLU A N 1
ATOM 609 C CA . GLU A 1 79 ? -13.245 -7.149 16.012 1.00 74.75 79 GLU A CA 1
ATOM 610 C C . GLU A 1 79 ? -12.152 -6.425 16.819 1.00 74.75 79 GLU A C 1
ATOM 612 O O . GLU A 1 79 ?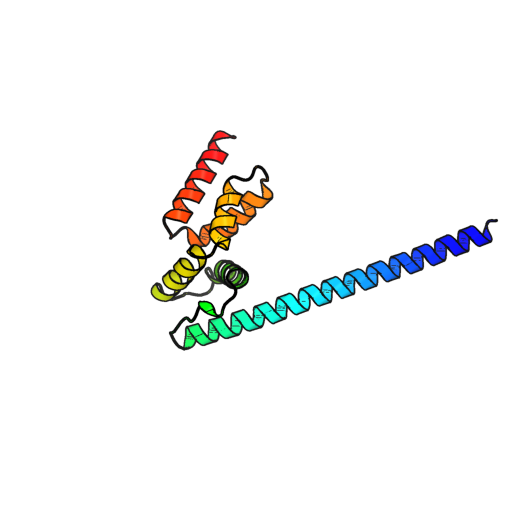 -11.711 -5.340 16.444 1.00 74.75 79 GLU A O 1
ATOM 617 N N . ALA A 1 80 ? -11.622 -7.069 17.864 1.00 74.56 80 ALA A N 1
ATOM 618 C CA . ALA A 1 80 ? -10.508 -6.540 18.653 1.00 74.56 80 ALA A CA 1
ATOM 619 C C . ALA A 1 80 ? -9.223 -6.353 17.821 1.00 74.56 80 ALA A C 1
ATOM 621 O O . ALA A 1 80 ? -8.527 -5.347 17.961 1.00 74.56 80 ALA A O 1
ATOM 622 N N . GLN A 1 81 ? -8.931 -7.294 16.921 1.00 75.62 81 GLN A N 1
ATOM 623 C CA . GLN A 1 81 ? -7.778 -7.239 16.018 1.00 75.62 81 GLN A CA 1
ATOM 624 C C . GLN A 1 81 ? -7.964 -6.153 14.953 1.00 75.62 81 GLN A C 1
ATOM 626 O O . GLN A 1 81 ? -7.037 -5.404 14.641 1.00 75.62 81 GLN A O 1
ATOM 631 N N . GLU A 1 82 ? -9.184 -6.028 14.426 1.00 78.62 82 GLU A N 1
ATOM 632 C CA . GLU A 1 82 ? -9.543 -4.986 13.469 1.00 78.62 82 GLU A CA 1
ATOM 633 C C . GLU A 1 82 ? -9.363 -3.591 14.088 1.00 78.62 82 GLU A C 1
ATOM 635 O O . GLU A 1 82 ? -8.726 -2.724 13.487 1.00 78.62 82 GLU A O 1
ATOM 640 N N . LEU A 1 83 ? -9.843 -3.389 15.319 1.00 79.69 83 LEU A N 1
ATOM 641 C CA . LEU A 1 83 ? -9.700 -2.129 16.049 1.00 79.69 83 LEU A CA 1
ATOM 642 C C . LEU A 1 83 ? -8.235 -1.778 16.331 1.00 79.69 83 LEU A C 1
ATOM 644 O O . LEU A 1 83 ? -7.847 -0.625 16.141 1.00 79.69 83 LEU A O 1
ATOM 648 N N . GLN A 1 84 ? -7.403 -2.750 16.717 1.00 80.06 84 GLN A N 1
ATOM 649 C CA . GLN A 1 84 ? -5.967 -2.527 16.932 1.00 80.06 84 GLN A CA 1
ATOM 650 C C . GLN A 1 84 ? -5.257 -2.080 15.647 1.00 80.06 84 GLN A C 1
ATOM 652 O O . GLN A 1 84 ? -4.514 -1.095 15.656 1.00 80.06 84 GLN A O 1
ATOM 657 N N . ILE A 1 85 ? -5.526 -2.754 1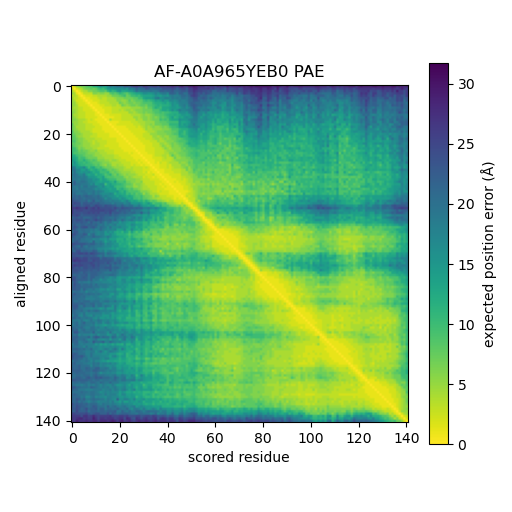4.521 1.00 81.94 85 ILE A N 1
ATOM 658 C CA . ILE A 1 85 ? -4.953 -2.393 13.216 1.00 81.94 85 ILE A CA 1
ATOM 659 C C . ILE A 1 85 ? -5.407 -0.991 12.802 1.00 81.94 85 ILE A C 1
ATOM 661 O O . ILE A 1 85 ? -4.591 -0.179 12.360 1.00 81.94 85 ILE A O 1
ATOM 665 N N . GLN A 1 86 ? -6.693 -0.675 12.964 1.00 81.50 86 GLN A N 1
ATOM 666 C CA . GLN A 1 86 ? -7.224 0.644 12.630 1.00 81.50 86 GLN A CA 1
ATOM 667 C C . GLN A 1 86 ? -6.619 1.747 13.500 1.00 81.50 86 GLN A C 1
ATOM 669 O O . GLN A 1 86 ? -6.197 2.770 12.960 1.00 81.50 86 GLN A O 1
ATOM 674 N N . ALA A 1 87 ? -6.528 1.540 14.815 1.00 82.25 87 ALA A N 1
ATOM 675 C CA . ALA A 1 87 ? -5.947 2.505 15.743 1.00 82.25 87 ALA A CA 1
ATOM 676 C C . ALA A 1 87 ? -4.481 2.811 15.397 1.00 82.25 87 ALA A C 1
ATOM 678 O O . ALA A 1 87 ? -4.092 3.979 15.330 1.00 82.25 87 ALA A O 1
ATOM 679 N N . TYR A 1 88 ? -3.690 1.780 15.083 1.00 83.75 88 TYR A N 1
ATOM 680 C CA . TYR A 1 88 ? -2.300 1.935 14.648 1.00 83.75 88 TYR A CA 1
ATOM 681 C C . TYR A 1 88 ? -2.177 2.666 13.300 1.00 83.75 88 TYR A C 1
ATOM 683 O O . TYR A 1 88 ? -1.350 3.561 13.117 1.00 83.75 88 TYR A O 1
ATOM 691 N N . LEU A 1 89 ? -3.028 2.330 12.326 1.00 83.38 89 LEU A N 1
ATOM 692 C CA . LEU A 1 89 ? -3.010 3.005 11.028 1.00 83.38 89 LEU A CA 1
ATOM 693 C C . LEU A 1 89 ? -3.368 4.491 11.164 1.00 83.38 89 LEU A C 1
ATOM 695 O O . LEU A 1 89 ? -2.717 5.333 10.544 1.00 83.38 89 LEU A O 1
ATOM 699 N N . VAL A 1 90 ? -4.364 4.818 11.991 1.00 84.25 90 VAL A N 1
ATOM 700 C CA . VAL A 1 90 ? -4.818 6.196 12.236 1.00 84.25 90 VAL A CA 1
ATOM 701 C C . VAL A 1 90 ? -3.790 7.011 13.023 1.00 84.25 90 VAL A C 1
ATOM 703 O O . VAL A 1 90 ? -3.654 8.206 12.760 1.00 84.25 90 VAL A O 1
ATOM 706 N N . SER A 1 91 ? -3.034 6.394 13.937 1.00 83.44 91 SER A N 1
ATOM 707 C CA . SER A 1 91 ? -1.956 7.076 14.670 1.00 83.44 91 SER A CA 1
ATOM 708 C C . SER A 1 91 ? -0.755 7.421 13.782 1.00 83.44 91 SER A C 1
ATOM 710 O O . SER A 1 91 ? 0.053 8.285 14.125 1.00 83.44 91 SER A O 1
ATOM 712 N N . THR A 1 92 ? -0.648 6.802 12.603 1.00 83.12 92 THR A N 1
ATOM 713 C CA . THR A 1 92 ? 0.449 7.059 11.673 1.00 83.12 92 THR A CA 1
ATOM 714 C C . THR A 1 92 ? 0.218 8.340 10.856 1.00 83.12 92 THR A C 1
ATOM 716 O O . THR A 1 92 ? -0.867 8.591 10.325 1.00 83.12 92 THR A O 1
ATOM 719 N N . SER A 1 93 ? 1.292 9.095 10.58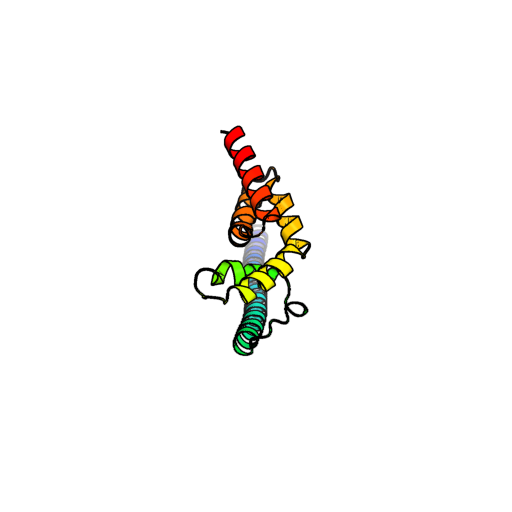9 1.00 84.12 93 SER A N 1
ATOM 720 C CA . SER A 1 93 ? 1.306 10.245 9.661 1.00 84.12 93 SER A CA 1
ATOM 721 C C . SER A 1 93 ? 0.789 9.930 8.245 1.00 84.12 93 SER A C 1
ATOM 723 O O . SER A 1 93 ? 0.387 10.830 7.503 1.00 84.12 93 SER A O 1
ATOM 725 N N . LEU A 1 94 ? 0.757 8.651 7.864 1.00 83.69 94 LEU A N 1
ATOM 726 C CA . LEU A 1 94 ? 0.273 8.186 6.570 1.00 83.69 94 LEU A CA 1
ATOM 727 C C . LEU A 1 94 ? -1.230 8.438 6.385 1.00 83.69 94 LEU A C 1
ATOM 729 O O . LEU A 1 94 ? -1.633 8.931 5.330 1.00 83.69 94 LEU A O 1
ATOM 733 N N . VAL A 1 95 ? -2.053 8.149 7.397 1.00 83.69 95 VAL A N 1
ATOM 734 C CA . VAL A 1 95 ? -3.499 8.416 7.337 1.00 83.69 95 VAL A CA 1
ATOM 735 C C . VAL A 1 95 ? -3.760 9.919 7.364 1.00 83.69 95 VAL A C 1
ATOM 737 O O . VAL A 1 95 ? -4.546 10.404 6.553 1.00 83.69 95 VAL A O 1
ATOM 740 N N . ALA A 1 96 ? -3.024 10.681 8.178 1.00 84.50 96 ALA A N 1
ATOM 741 C CA . ALA A 1 96 ? -3.103 12.144 8.183 1.00 84.50 96 ALA A CA 1
ATOM 742 C C . ALA A 1 96 ? -2.774 12.756 6.804 1.00 84.50 96 ALA A C 1
ATOM 744 O O . ALA A 1 96 ? -3.488 13.632 6.310 1.00 84.50 96 ALA A O 1
ATOM 745 N N . SER A 1 97 ? -1.737 12.246 6.130 1.00 86.06 97 SER A N 1
ATOM 746 C CA . SER A 1 97 ? -1.388 12.648 4.762 1.00 86.06 97 SER A CA 1
ATOM 747 C C . SER A 1 97 ? -2.503 12.319 3.763 1.00 86.06 97 SER A C 1
ATOM 749 O O . SER A 1 97 ? -2.853 13.166 2.937 1.00 86.06 97 SER A O 1
ATOM 751 N N . LYS A 1 98 ? -3.111 11.129 3.852 1.00 85.00 98 LYS A N 1
ATOM 752 C CA . LYS A 1 98 ? -4.231 10.747 2.977 1.00 85.00 98 LYS A CA 1
ATOM 753 C C . LYS A 1 98 ? -5.491 11.571 3.252 1.00 85.00 98 LYS A C 1
ATOM 755 O O . LYS A 1 98 ? -6.152 11.956 2.295 1.00 85.00 98 LYS A O 1
ATOM 760 N N . ILE A 1 99 ? -5.774 11.937 4.501 1.00 86.38 99 ILE A N 1
ATOM 761 C CA . ILE A 1 99 ? -6.852 12.879 4.840 1.00 86.38 99 ILE A CA 1
ATOM 762 C C . ILE A 1 99 ? -6.604 14.237 4.171 1.00 86.38 99 ILE A C 1
ATOM 764 O O . ILE A 1 99 ? -7.502 14.787 3.540 1.00 86.38 99 ILE A O 1
ATOM 768 N N . LYS A 1 100 ? -5.368 14.753 4.201 1.00 87.38 100 LYS A N 1
ATOM 769 C CA . LYS A 1 100 ? -5.017 16.000 3.498 1.00 87.38 100 LYS A CA 1
ATOM 770 C C . LYS A 1 100 ? -5.233 15.896 1.983 1.00 87.38 100 LYS A C 1
ATOM 772 O O . LYS A 1 100 ? -5.641 16.870 1.355 1.00 87.38 100 LYS A O 1
ATOM 777 N N . HIS A 1 101 ? -4.991 14.725 1.390 1.00 87.50 101 HIS A N 1
ATOM 778 C CA . HIS A 1 101 ? -5.225 14.498 -0.040 1.00 87.50 101 HIS A CA 1
ATOM 779 C C . HIS A 1 101 ? -6.703 14.554 -0.437 1.00 87.50 101 HIS A C 1
ATOM 781 O O . HIS A 1 101 ? -6.973 14.848 -1.599 1.00 87.50 101 HIS A O 1
ATOM 787 N N . LEU A 1 102 ? -7.645 14.345 0.490 1.00 83.75 102 LEU A N 1
ATOM 788 C CA . LEU A 1 102 ? -9.077 14.511 0.212 1.00 83.75 102 LEU A CA 1
ATOM 789 C C . LEU A 1 102 ? -9.428 15.950 -0.188 1.00 83.75 102 LEU A C 1
ATOM 791 O O . LEU A 1 102 ? -10.318 16.153 -1.000 1.00 83.75 102 LEU A O 1
ATOM 795 N N . ARG A 1 103 ? -8.680 16.940 0.314 1.00 84.38 103 ARG A N 1
ATOM 796 C CA . ARG A 1 103 ? -8.844 18.364 -0.028 1.00 84.38 103 ARG A CA 1
ATOM 797 C C . ARG A 1 103 ? -7.983 18.799 -1.223 1.00 84.38 103 ARG A C 1
ATOM 799 O O . ARG A 1 103 ? -7.850 19.988 -1.494 1.00 84.38 103 ARG A O 1
ATOM 806 N N . SER A 1 104 ? -7.321 17.862 -1.907 1.00 84.50 104 SER A N 1
ATOM 807 C CA . SER A 1 104 ? -6.456 18.186 -3.044 1.00 84.50 104 SER A CA 1
ATOM 808 C C . SER A 1 104 ? -7.287 18.623 -4.258 1.00 84.50 104 SER A C 1
ATOM 810 O O . SER A 1 104 ? -8.308 17.999 -4.539 1.00 84.50 104 SER A O 1
ATOM 812 N N . PRO A 1 105 ? -6.825 19.610 -5.050 1.00 81.75 105 PRO A N 1
ATOM 813 C CA . PRO A 1 105 ? -7.475 19.952 -6.319 1.00 81.75 105 PRO A CA 1
ATOM 814 C C . PRO A 1 105 ? -7.347 18.837 -7.374 1.00 81.75 105 PRO A C 1
ATOM 816 O O . PRO A 1 105 ? -8.068 18.830 -8.365 1.00 81.75 105 PRO A O 1
ATOM 819 N N . LEU A 1 106 ? -6.437 17.875 -7.177 1.00 85.31 106 LEU A N 1
ATOM 820 C CA . LEU A 1 106 ? -6.212 16.769 -8.104 1.00 85.31 106 LEU A CA 1
ATOM 821 C C . LEU A 1 106 ? -7.177 15.611 -7.817 1.00 85.31 106 LEU A C 1
ATOM 823 O O . LEU A 1 106 ? -6.982 14.868 -6.852 1.00 85.31 106 LEU A O 1
ATOM 827 N N . ALA A 1 107 ? -8.150 15.398 -8.707 1.00 82.19 107 ALA A N 1
ATOM 828 C CA . ALA A 1 107 ? -9.163 14.343 -8.580 1.00 82.19 107 ALA A CA 1
ATOM 829 C C . ALA A 1 107 ? -8.556 12.946 -8.351 1.00 82.19 107 ALA A C 1
ATOM 831 O O . ALA A 1 107 ? -8.980 12.228 -7.449 1.00 82.19 107 ALA A O 1
ATOM 832 N N . LEU A 1 108 ? -7.492 12.588 -9.082 1.00 83.56 108 LEU A N 1
ATOM 833 C CA . LEU A 1 108 ? -6.803 11.299 -8.916 1.00 83.56 108 LEU A CA 1
ATOM 834 C C . LEU A 1 108 ? -6.285 11.083 -7.484 1.00 83.56 108 LEU A C 1
ATOM 836 O O . LEU A 1 108 ? -6.427 9.991 -6.934 1.00 83.56 108 LEU A O 1
ATOM 840 N N . ARG A 1 109 ? -5.721 12.124 -6.852 1.00 83.75 109 ARG A N 1
ATOM 841 C CA . ARG A 1 109 ? -5.228 12.033 -5.467 1.00 83.75 109 ARG A CA 1
ATOM 842 C C . ARG A 1 109 ? -6.370 11.880 -4.467 1.00 83.75 109 ARG A C 1
ATOM 844 O O . ARG A 1 109 ? -6.201 11.145 -3.494 1.00 83.75 109 ARG A O 1
ATOM 851 N N . ARG A 1 110 ? -7.512 12.537 -4.709 1.00 83.62 110 ARG A N 1
ATOM 852 C CA . ARG A 1 110 ? -8.715 12.384 -3.878 1.00 83.62 110 ARG A CA 1
ATOM 853 C C . ARG A 1 110 ? -9.272 10.969 -3.978 1.00 83.62 110 ARG A C 1
ATOM 855 O O . ARG A 1 110 ? -9.463 10.335 -2.949 1.00 83.62 110 ARG A O 1
ATOM 862 N N . ILE A 1 111 ? -9.451 10.445 -5.192 1.00 83.44 111 ILE A N 1
ATOM 863 C CA . ILE A 1 111 ? -9.990 9.096 -5.432 1.00 83.44 111 ILE A CA 1
ATOM 864 C C . ILE A 1 111 ? -9.121 8.035 -4.748 1.00 83.44 111 ILE A C 1
ATOM 866 O O . ILE A 1 111 ? -9.637 7.173 -4.037 1.00 83.44 111 ILE A O 1
ATOM 870 N N . GLU A 1 112 ? -7.795 8.123 -4.897 1.00 83.44 112 GLU A N 1
ATOM 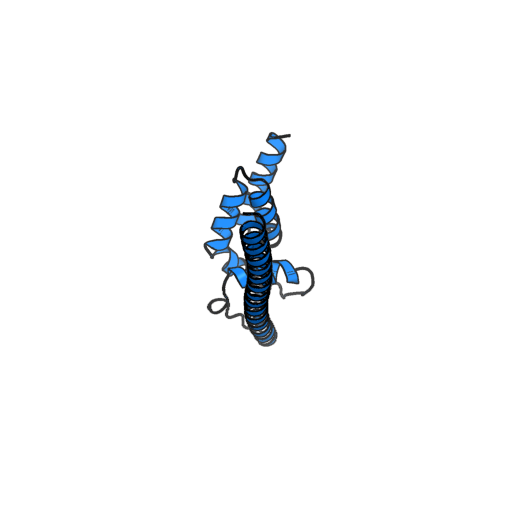871 C CA . GLU A 1 112 ? -6.874 7.191 -4.238 1.00 83.44 112 GLU A CA 1
ATOM 872 C C . GLU A 1 112 ? -6.963 7.293 -2.705 1.00 83.44 112 GLU A C 1
ATOM 874 O O . GLU A 1 112 ? -6.916 6.282 -2.004 1.00 83.44 112 GLU A O 1
ATOM 879 N N . ALA A 1 113 ? -7.104 8.507 -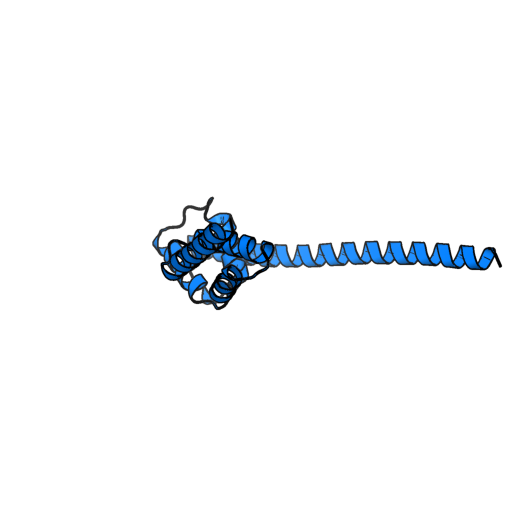2.165 1.00 84.12 113 ALA A N 1
ATOM 880 C CA . ALA A 1 113 ? -7.284 8.715 -0.734 1.00 84.12 113 ALA A CA 1
ATOM 881 C C . ALA A 1 113 ? -8.617 8.145 -0.227 1.00 84.12 113 ALA A C 1
ATOM 883 O O . ALA A 1 113 ? -8.610 7.426 0.769 1.00 84.12 113 ALA A O 1
ATOM 884 N N . ILE A 1 114 ? -9.731 8.380 -0.928 1.00 85.19 114 ILE A N 1
ATOM 885 C CA . ILE A 1 114 ? -11.053 7.837 -0.580 1.00 85.19 114 ILE A CA 1
ATOM 886 C C . ILE A 1 114 ? -11.016 6.308 -0.582 1.00 85.19 114 ILE A C 1
ATOM 888 O O . ILE A 1 114 ? -11.443 5.686 0.388 1.00 85.19 114 ILE A O 1
ATOM 892 N N . ALA A 1 115 ? -10.461 5.688 -1.628 1.00 82.50 115 ALA A N 1
ATOM 893 C CA . ALA A 1 115 ? -10.387 4.231 -1.740 1.00 82.50 115 ALA A CA 1
ATOM 894 C C . ALA A 1 115 ? -9.633 3.587 -0.562 1.00 82.50 115 ALA A C 1
ATOM 896 O O . ALA A 1 115 ? -10.040 2.540 -0.057 1.00 82.50 115 ALA A O 1
ATOM 897 N N . LEU A 1 116 ? -8.559 4.232 -0.096 1.00 82.38 116 LEU A N 1
ATOM 898 C CA . LEU A 1 116 ? -7.765 3.760 1.039 1.00 82.38 116 LEU A CA 1
ATOM 899 C C . LEU A 1 116 ? -8.436 4.041 2.392 1.00 82.38 116 LEU A C 1
ATOM 901 O O . LEU A 1 116 ? -8.391 3.196 3.283 1.00 82.38 116 LEU A O 1
ATOM 905 N N . LEU A 1 117 ? -9.061 5.209 2.552 1.00 84.44 117 LEU A N 1
ATOM 906 C CA . LEU A 1 117 ? -9.673 5.644 3.810 1.00 84.44 117 LEU A CA 1
ATOM 907 C C . LEU A 1 117 ? -11.064 5.042 4.046 1.00 84.44 117 LEU A C 1
ATOM 909 O O . LEU A 1 117 ? -11.475 4.923 5.195 1.00 84.44 117 LEU A O 1
ATOM 913 N N . LYS A 1 118 ? -11.774 4.597 3.002 1.00 84.06 118 LYS A N 1
ATOM 914 C CA . LYS A 1 118 ? -13.123 4.009 3.107 1.00 84.06 118 LYS A CA 1
ATOM 915 C C . LYS A 1 118 ? -13.197 2.856 4.111 1.00 84.06 118 LYS A C 1
ATOM 917 O O . LYS A 1 118 ? -14.184 2.720 4.823 1.00 84.06 118 LYS A O 1
ATOM 922 N N . ARG A 1 119 ? -12.153 2.024 4.191 1.00 77.50 119 ARG A N 1
ATOM 923 C CA . ARG A 1 119 ? -12.084 0.890 5.135 1.00 77.50 119 ARG A CA 1
ATOM 924 C C . ARG A 1 119 ? -11.733 1.304 6.565 1.00 77.50 119 ARG A C 1
ATOM 926 O O . ARG A 1 119 ? -11.921 0.517 7.481 1.00 77.50 119 ARG A O 1
ATOM 933 N N . LEU A 1 120 ? -11.258 2.532 6.745 1.00 82.38 120 LEU A N 1
ATOM 934 C CA . LEU A 1 120 ? -10.978 3.155 8.037 1.00 82.38 120 LEU A CA 1
ATOM 935 C C . LEU A 1 120 ? -12.140 4.051 8.505 1.00 82.38 120 LEU A C 1
ATOM 937 O O . LEU A 1 120 ? -12.028 4.700 9.539 1.00 82.38 120 LEU A O 1
ATOM 941 N N . ALA A 1 121 ? -13.262 4.084 7.774 1.00 77.38 121 ALA A N 1
ATOM 942 C CA . ALA A 1 121 ? -14.415 4.934 8.076 1.00 77.38 121 ALA A CA 1
ATOM 943 C C . ALA A 1 121 ? -15.142 4.571 9.384 1.00 77.38 121 ALA A C 1
ATOM 945 O O . ALA A 1 121 ? -15.954 5.359 9.855 1.00 77.38 121 ALA A O 1
ATOM 946 N N . LYS A 1 122 ? -14.841 3.415 9.996 1.00 76.81 122 LYS A N 1
ATOM 947 C CA . LYS A 1 122 ? -15.294 3.101 11.362 1.00 76.81 122 LYS A CA 1
ATOM 948 C C . LYS A 1 122 ? -14.704 4.077 12.390 1.00 76.81 122 LYS A C 1
ATOM 950 O O . LYS A 1 122 ? -15.325 4.334 13.414 1.00 76.81 122 LYS A O 1
ATOM 955 N N . HIS A 1 123 ? -13.535 4.658 12.110 1.00 79.69 123 HIS A N 1
ATOM 956 C CA . HIS A 1 123 ? -12.918 5.648 12.980 1.00 79.69 123 HIS A CA 1
ATOM 957 C C . HIS A 1 123 ? -13.508 7.045 12.726 1.00 79.69 123 HIS A C 1
ATOM 959 O O . HIS A 1 123 ? -13.461 7.561 11.607 1.00 79.69 123 HIS A O 1
ATOM 965 N N . GLU A 1 124 ? -13.983 7.702 13.787 1.00 81.50 124 GLU A N 1
ATOM 966 C CA . GLU A 1 124 ? -14.726 8.972 13.722 1.00 81.50 124 GLU A CA 1
ATOM 967 C C . GLU A 1 124 ? -13.998 10.070 12.926 1.00 81.50 124 GLU A C 1
ATOM 969 O O . GLU A 1 124 ? -14.549 10.636 11.984 1.00 81.50 124 GLU A O 1
ATOM 974 N N . LYS A 1 125 ? -12.714 10.310 13.229 1.00 83.00 125 LYS A N 1
ATOM 975 C CA . LYS A 1 125 ? -11.872 11.289 12.515 1.00 83.00 125 LYS A CA 1
ATOM 976 C C . LYS A 1 125 ? -11.821 11.069 10.999 1.00 83.00 125 LYS A C 1
ATOM 978 O O . LYS A 1 125 ? -11.831 12.031 10.236 1.00 83.00 125 LYS A O 1
ATOM 983 N N . VAL A 1 126 ? -11.740 9.813 10.558 1.00 83.06 126 VAL A N 1
ATOM 984 C CA . VAL A 1 126 ? -11.682 9.474 9.129 1.00 83.06 126 VAL A CA 1
ATOM 985 C C . VAL A 1 126 ? -13.061 9.633 8.497 1.00 83.06 126 VAL A C 1
ATOM 987 O O . VAL A 1 126 ? -13.164 10.153 7.388 1.00 83.06 126 VAL A O 1
ATOM 990 N N . ASN A 1 127 ? -14.116 9.242 9.214 1.00 85.19 127 ASN A N 1
ATOM 991 C CA . ASN A 1 127 ? -15.493 9.400 8.761 1.00 85.19 127 ASN A CA 1
ATOM 992 C C . ASN A 1 127 ? -15.844 10.874 8.518 1.00 85.19 127 ASN A C 1
ATOM 994 O O . ASN A 1 127 ? -16.299 11.228 7.434 1.00 85.19 127 ASN A O 1
ATOM 998 N N . LEU A 1 128 ? -15.540 11.754 9.477 1.00 86.94 128 LEU A N 1
ATOM 999 C CA . LEU A 1 128 ? -15.764 13.196 9.335 1.00 86.94 128 LEU A CA 1
ATOM 1000 C C . LEU A 1 128 ? -15.018 13.772 8.126 1.00 86.94 128 LEU A C 1
ATOM 1002 O O . LEU A 1 128 ? -15.610 14.496 7.329 1.00 86.94 128 LEU A O 1
ATOM 1006 N N . ALA A 1 129 ? -13.754 13.388 7.929 1.00 85.62 129 ALA A N 1
ATOM 1007 C CA . ALA A 1 129 ? -12.971 13.833 6.779 1.00 85.62 129 ALA A CA 1
ATOM 1008 C C . ALA A 1 129 ? -13.553 13.358 5.433 1.00 85.62 129 ALA A C 1
ATOM 1010 O O . ALA A 1 129 ? -13.549 14.107 4.456 1.00 85.62 129 ALA A O 1
ATOM 1011 N N . LEU A 1 130 ? -14.068 12.126 5.371 1.00 86.88 130 LEU A N 1
ATOM 1012 C CA . LEU A 1 130 ? -14.741 11.599 4.181 1.00 86.88 130 LEU A CA 1
ATOM 1013 C C . LEU A 1 130 ? -16.072 12.316 3.920 1.00 86.88 130 LEU A C 1
ATOM 1015 O O . LEU A 1 130 ? -16.361 12.662 2.777 1.00 86.88 130 LEU A O 1
ATOM 1019 N N . LEU A 1 131 ? -16.859 12.583 4.964 1.00 86.81 131 LEU A N 1
ATOM 1020 C CA . LEU A 1 131 ? -18.114 13.329 4.858 1.00 86.81 131 LEU A CA 1
ATOM 1021 C C . LEU A 1 131 ? -17.885 14.773 4.396 1.00 86.81 131 LEU A C 1
ATOM 1023 O O . LEU A 1 131 ? -18.632 15.271 3.556 1.00 86.81 131 LEU A O 1
ATOM 1027 N N . GLU A 1 132 ? -16.849 15.443 4.901 1.00 86.81 132 GLU A N 1
ATOM 1028 C CA . GLU A 1 132 ? -16.442 16.767 4.419 1.00 86.81 132 GLU A CA 1
ATOM 1029 C C . GLU A 1 132 ? -16.071 16.741 2.935 1.00 86.81 132 GLU A C 1
ATOM 1031 O O . GLU A 1 132 ? -16.524 17.598 2.175 1.00 86.81 132 GLU A O 1
ATOM 1036 N N . ALA A 1 133 ? -15.292 15.744 2.508 1.00 84.19 133 ALA A N 1
ATOM 1037 C CA . ALA A 1 133 ? -14.911 15.588 1.108 1.00 84.19 133 ALA A CA 1
ATOM 1038 C C . ALA A 1 133 ? -16.137 15.373 0.202 1.00 84.19 133 ALA A C 1
ATOM 1040 O O . ALA A 1 133 ? -16.242 15.996 -0.852 1.00 84.19 133 ALA A O 1
ATOM 1041 N N . LEU A 1 134 ? -17.106 14.562 0.643 1.00 83.56 134 LEU A N 1
ATOM 1042 C CA . LEU A 1 134 ? -18.364 14.342 -0.081 1.00 83.56 134 LEU A CA 1
ATOM 1043 C C . LEU A 1 134 ? -19.204 15.621 -0.199 1.00 83.56 134 LEU A C 1
ATOM 1045 O O . LEU A 1 134 ? -19.777 15.887 -1.255 1.00 83.56 134 LEU A O 1
ATOM 1049 N N . LYS A 1 135 ? -19.273 16.433 0.864 1.00 83.31 135 LYS A N 1
ATOM 1050 C CA . LYS A 1 135 ? -19.969 17.731 0.827 1.00 83.31 135 LYS A CA 1
ATOM 1051 C C . LYS A 1 135 ? -19.329 18.689 -0.179 1.00 83.31 135 LYS A C 1
ATOM 1053 O O . LYS A 1 135 ? -20.053 19.387 -0.883 1.00 83.31 135 LYS A O 1
ATOM 1058 N N . GLN A 1 136 ? -17.998 18.709 -0.261 1.00 78.88 136 GLN A N 1
ATOM 1059 C CA . GLN A 1 136 ? -17.277 19.534 -1.234 1.00 78.88 136 GLN A CA 1
ATOM 1060 C C . GLN A 1 136 ? -17.561 19.105 -2.676 1.00 78.88 136 GLN A C 1
ATOM 1062 O O . GLN A 1 136 ? -17.811 19.967 -3.512 1.00 78.88 136 GLN A O 1
ATOM 1067 N N . GLU A 1 137 ? -17.585 17.800 -2.966 1.00 72.88 137 GLU A N 1
ATOM 1068 C CA . GLU A 1 137 ? -17.921 17.315 -4.312 1.00 72.88 137 GLU A CA 1
ATOM 1069 C C . GLU A 1 137 ? -19.372 17.625 -4.688 1.00 72.88 137 GLU A C 1
ATOM 1071 O O . GLU A 1 137 ? -19.621 18.093 -5.794 1.00 72.88 137 GLU A O 1
ATOM 1076 N N . LYS A 1 138 ? -20.322 17.468 -3.756 1.00 69.69 138 LYS A N 1
ATOM 1077 C CA . LYS A 1 138 ? -21.731 17.823 -3.995 1.00 69.69 138 LYS A CA 1
ATOM 1078 C C . LYS A 1 138 ? -21.939 19.319 -4.279 1.00 69.69 138 LYS A C 1
ATOM 1080 O O . LYS A 1 138 ? -22.892 19.662 -4.956 1.00 69.69 138 LYS A O 1
ATOM 1085 N N . SER A 1 139 ? -21.082 20.200 -3.760 1.00 60.25 139 SER A N 1
ATOM 1086 C CA . SER A 1 139 ? -21.153 21.648 -4.017 1.00 60.25 139 SER A CA 1
ATOM 1087 C C . SER A 1 139 ? -20.493 22.070 -5.335 1.00 60.25 139 SER A C 1
ATOM 1089 O O . SER A 1 139 ? -20.614 23.234 -5.713 1.00 60.25 139 SER A O 1
ATOM 1091 N N . GLN A 1 140 ? -19.725 21.186 -5.979 1.00 55.06 140 GLN A N 1
ATOM 1092 C CA . GLN A 1 140 ? -19.046 21.457 -7.252 1.00 55.06 140 GLN A CA 1
ATOM 1093 C C . GLN A 1 140 ? -19.841 20.969 -8.475 1.00 55.06 140 GLN A C 1
ATOM 1095 O O . GLN A 1 140 ? -19.443 21.284 -9.596 1.00 55.06 140 GLN A O 1
ATOM 1100 N N . VAL A 1 141 ? -20.918 20.206 -8.259 1.00 47.47 141 VAL A N 1
ATOM 1101 C CA . VAL A 1 141 ? -21.864 19.712 -9.277 1.00 47.47 141 VAL A CA 1
ATOM 1102 C C . VAL A 1 141 ? -23.126 20.560 -9.233 1.00 47.47 141 VAL A C 1
ATOM 1104 O O . VAL A 1 141 ? -23.599 20.940 -10.323 1.00 47.47 141 VAL A O 1
#

Solvent-accessible surface area (backbone atoms only — not comparable to full-atom values): 7999 Å² total; per-residue (Å²): 118,68,69,60,52,53,51,52,51,52,54,50,52,54,50,49,53,50,50,51,54,50,52,52,50,52,52,50,51,56,49,51,53,52,49,52,56,48,49,52,54,48,52,54,51,52,52,27,62,75,69,75,52,82,73,62,89,83,52,59,64,73,58,51,52,54,49,45,66,66,36,63,83,79,50,90,67,55,69,72,60,48,51,53,53,48,52,56,45,60,72,34,69,65,44,56,52,36,56,55,27,45,76,42,92,48,64,70,51,21,52,56,25,48,68,61,44,60,78,45,39,88,41,65,75,49,33,53,52,52,53,53,40,52,54,54,54,65,72,75,109

Nearest PDB structures (foldseek):
  1jpp-assembly2_B  TM=4.495E-01  e=9.131E-01  Mus musculus
  1jpp-assembly1_A  TM=4.826E-01  e=1.453E+00  Mus musculus
  1luj-assembly1_A  TM=4.508E-01  e=2.750E+00  Homo sapiens
  7cm6-assembly1_A  TM=5.175E-01  e=5.517E+00  Homo sapiens
  8p2m-assembly1_A  TM=4.494E-01  e=6.566E+00  Caenorhabditis elegans